Protein AF-A0ABD0RTS7-F1 (afdb_monomer)

InterPro domains:
  IPR019440 Chromatid cohesion factor MAU2 [PF10345] (5-101)
  IPR019440 Chromatid cohesion factor MAU2 [PTHR21394] (2-101)

Organism: Cirrhinus mrigala (NCBI:txid683832)

Radius of gyration: 14.3 Å; Cα contacts (8 Å, |Δi|>4): 66; chains: 1; bounding box: 28×26×37 Å

Nearest PDB structures (foldseek):
  3jaj-assembly1_6  TM=6.904E-01  e=2.088E+00  Oryctolagus cuniculus
  4p3f-assembly1_A  TM=6.797E-01  e=2.919E+00  Homo sapiens
  8gym-assembly1_4l  TM=5.606E-01  e=5.397E+00  Tetrahymena thermophila SB210
  8bqs-assembly1_AY  TM=5.663E-01  e=9.437E+00  Tetrahymena thermophila SB210

Secondary structure (DSSP, 8-state):
--TTTT-HHHHHHHHHHHHHHHHH--S-HHHHHHHHHHHHHHHHHHHHHTT-HHHHHHHHHHHHHHHHHHHHS-TTS---S-GGG----S-HHHHGGGGG-

pLDDT: mean 79.9, std 11.96, range [52.06, 92.0]

Structure (mmCIF, N/CA/C/O backbone):
data_AF-A0ABD0RTS7-F1
#
_entry.id   AF-A0ABD0RTS7-F1
#
loop_
_atom_site.group_PDB
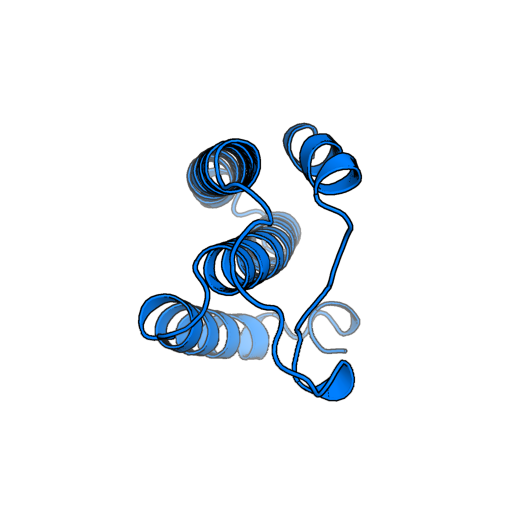_atom_site.id
_atom_site.type_symbol
_atom_site.label_atom_id
_atom_site.label_alt_id
_atom_site.label_comp_id
_atom_site.label_asym_id
_atom_site.label_entity_id
_atom_site.label_seq_id
_atom_site.pdbx_PDB_ins_code
_atom_site.Cartn_x
_atom_site.Cartn_y
_atom_site.Cartn_z
_atom_site.occupancy
_atom_site.B_iso_or_equiv
_atom_site.auth_seq_id
_atom_site.auth_comp_id
_atom_site.auth_asym_id
_atom_site.auth_atom_id
_atom_site.pdbx_PDB_model_num
ATOM 1 N N . MET A 1 1 ? -6.574 -14.152 4.258 1.00 55.25 1 MET A N 1
ATOM 2 C CA . MET A 1 1 ? -7.718 -14.765 4.968 1.00 55.25 1 MET A CA 1
ATOM 3 C C . MET A 1 1 ? -7.563 -14.617 6.498 1.00 55.25 1 MET A C 1
ATOM 5 O O . MET A 1 1 ? -7.747 -15.572 7.222 1.00 55.25 1 MET A O 1
ATOM 9 N N . LEU A 1 2 ? -7.188 -13.428 7.003 1.00 59.47 2 LEU A N 1
ATOM 10 C CA . LEU A 1 2 ? -7.060 -13.128 8.452 1.00 59.47 2 LEU A CA 1
ATOM 11 C C . LEU A 1 2 ? -7.736 -11.791 8.788 1.00 59.47 2 LEU A C 1
ATOM 13 O O . LEU A 1 2 ? -8.513 -11.705 9.732 1.00 59.47 2 LEU A O 1
ATOM 17 N N . LEU A 1 3 ? -7.540 -10.784 7.925 1.00 55.44 3 LEU A N 1
ATOM 18 C CA . LEU A 1 3 ? -8.343 -9.552 7.905 1.00 55.44 3 LEU A CA 1
ATOM 19 C C . LEU A 1 3 ? -9.840 -9.853 7.721 1.00 55.44 3 LEU A C 1
ATOM 21 O O . LEU A 1 3 ? -10.665 -9.349 8.472 1.00 55.44 3 LEU A O 1
ATOM 25 N N . MET A 1 4 ? -10.186 -10.767 6.806 1.00 58.31 4 MET A N 1
ATOM 26 C CA . MET A 1 4 ? -11.574 -11.221 6.613 1.00 58.31 4 MET A CA 1
ATOM 27 C C . MET A 1 4 ? -12.13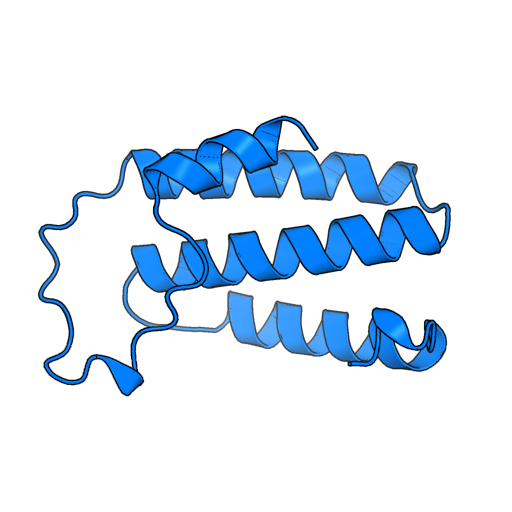8 -11.989 7.819 1.00 58.31 4 MET A C 1
ATOM 29 O O . MET A 1 4 ? -13.344 -11.972 8.033 1.00 58.31 4 MET A O 1
ATOM 33 N N . GLU A 1 5 ? -11.284 -12.630 8.624 1.00 62.84 5 GLU A N 1
ATOM 34 C CA . GLU A 1 5 ? -11.695 -13.347 9.842 1.00 62.84 5 GLU A CA 1
ATOM 35 C C . GLU A 1 5 ? -11.767 -12.430 11.077 1.00 62.84 5 GLU A C 1
ATOM 37 O O . GLU A 1 5 ? -12.071 -12.902 12.170 1.00 62.84 5 GLU A O 1
ATOM 42 N N . ARG A 1 6 ? -11.479 -11.124 10.932 1.00 59.66 6 ARG A N 1
ATOM 43 C CA . ARG A 1 6 ? -11.439 -10.131 12.024 1.00 59.66 6 ARG A CA 1
ATOM 44 C C . ARG A 1 6 ? -10.554 -10.530 13.215 1.00 59.66 6 ARG A C 1
ATOM 46 O O . ARG A 1 6 ? -10.753 -10.042 14.328 1.00 59.66 6 ARG A O 1
ATOM 53 N N . LYS A 1 7 ? -9.523 -11.355 13.001 1.00 62.69 7 LYS A N 1
ATOM 54 C CA . LYS A 1 7 ? -8.536 -11.723 14.036 1.00 62.69 7 LYS A CA 1
ATOM 55 C C . LYS A 1 7 ? -7.518 -10.602 14.261 1.00 62.69 7 LYS A C 1
ATOM 57 O O . LYS A 1 7 ? -6.317 -10.763 14.063 1.00 62.69 7 LYS A O 1
ATOM 62 N N . LEU A 1 8 ? -8.009 -9.431 14.665 1.00 62.56 8 LEU A N 1
ATOM 63 C CA . LEU A 1 8 ? -7.242 -8.183 14.742 1.00 62.56 8 LEU A CA 1
ATOM 64 C C . LEU A 1 8 ? -5.993 -8.285 15.640 1.00 62.56 8 LEU A C 1
ATOM 66 O O . LEU A 1 8 ? -5.000 -7.616 15.360 1.00 62.56 8 LEU A O 1
ATOM 70 N N . GLN A 1 9 ? -6.016 -9.141 16.670 1.00 63.25 9 GLN A N 1
ATOM 71 C CA . GLN A 1 9 ? -4.876 -9.359 17.572 1.00 63.25 9 GLN A CA 1
ATOM 72 C C . GLN A 1 9 ? -3.685 -10.059 16.902 1.00 63.25 9 GLN A C 1
ATOM 74 O O . GLN A 1 9 ? -2.544 -9.778 17.255 1.00 63.25 9 GLN A O 1
ATOM 79 N N . GLU A 1 10 ? -3.927 -10.922 15.917 1.00 71.88 10 GLU A N 1
ATOM 80 C CA . GLU A 1 10 ? -2.872 -11.620 15.167 1.00 71.88 10 GLU A CA 1
ATOM 81 C C . GLU A 1 10 ? -2.409 -10.806 13.951 1.00 71.88 10 GLU A C 1
ATOM 83 O O . GLU A 1 10 ? -1.260 -10.895 13.521 1.00 71.88 10 GLU A O 1
ATOM 88 N N . VAL A 1 11 ? -3.296 -9.961 13.418 1.00 76.19 11 VAL A N 1
ATOM 89 C CA . VAL A 1 11 ? -3.016 -9.118 12.250 1.00 76.19 11 VAL A CA 1
ATOM 90 C C . VAL A 1 11 ? -1.977 -8.043 12.567 1.00 76.19 11 VAL A C 1
ATOM 92 O O . VAL A 1 11 ? -1.117 -7.779 11.734 1.00 76.19 11 VAL A O 1
ATOM 95 N N . HIS A 1 12 ? -2.011 -7.440 13.757 1.00 78.69 12 HIS A N 1
ATOM 96 C CA . HIS A 1 12 ? -1.081 -6.366 14.112 1.00 78.69 12 HIS A CA 1
ATOM 97 C C . HIS A 1 12 ? 0.407 -6.787 14.122 1.00 78.69 12 HIS A C 1
ATOM 99 O O . HIS A 1 12 ? 1.199 -6.152 13.422 1.00 78.69 12 HIS A O 1
ATOM 105 N N . PRO A 1 13 ? 0.833 -7.846 14.847 1.00 82.94 13 PRO A N 1
ATOM 106 C CA . PRO A 1 13 ? 2.229 -8.290 14.816 1.00 82.94 13 PRO A CA 1
ATOM 107 C C . PRO A 1 13 ? 2.653 -8.779 13.426 1.00 82.94 13 PRO A C 1
ATOM 109 O O . PRO A 1 13 ? 3.789 -8.540 13.018 1.00 82.94 13 PRO A O 1
ATOM 112 N N . LEU A 1 14 ? 1.736 -9.394 12.671 1.00 84.88 14 LEU A N 1
ATOM 113 C CA . LEU A 1 14 ? 2.004 -9.822 11.301 1.00 84.88 14 LEU A CA 1
ATOM 114 C C . LEU A 1 14 ? 2.224 -8.628 10.364 1.00 84.88 14 LEU A C 1
ATOM 116 O O . LEU A 1 14 ? 3.183 -8.635 9.601 1.00 84.88 14 LEU A O 1
ATOM 120 N N . LEU A 1 15 ? 1.395 -7.581 10.445 1.00 84.75 15 LEU A N 1
ATOM 121 C CA . LEU A 1 15 ? 1.579 -6.353 9.667 1.00 84.75 15 LEU A CA 1
ATOM 122 C C . LEU A 1 15 ? 2.899 -5.664 10.015 1.00 84.75 15 LEU A C 1
ATOM 124 O O . LEU A 1 15 ? 3.593 -5.205 9.115 1.00 84.75 15 LEU A O 1
ATOM 128 N N . THR A 1 16 ? 3.283 -5.631 11.290 1.00 85.81 16 THR A N 1
ATOM 129 C CA . THR A 1 16 ? 4.580 -5.076 11.700 1.00 85.81 16 THR A CA 1
ATOM 130 C C . THR A 1 16 ? 5.742 -5.850 11.076 1.00 85.81 16 THR A C 1
ATOM 132 O O . THR A 1 16 ? 6.644 -5.242 10.501 1.00 85.81 16 THR A O 1
ATOM 135 N N . LEU A 1 17 ? 5.698 -7.186 11.119 1.00 87.94 17 LEU A N 1
ATOM 136 C CA . LEU A 1 17 ? 6.707 -8.035 10.483 1.00 87.94 17 LEU A CA 1
ATOM 137 C C . LEU A 1 17 ? 6.733 -7.842 8.958 1.00 87.94 17 LEU A C 1
ATOM 139 O O . LEU A 1 17 ? 7.797 -7.654 8.374 1.00 87.94 17 LEU A O 1
ATOM 143 N N . CYS A 1 18 ? 5.567 -7.848 8.307 1.00 87.75 18 CYS A N 1
ATOM 144 C CA . CYS A 1 18 ? 5.455 -7.613 6.870 1.00 87.75 18 CYS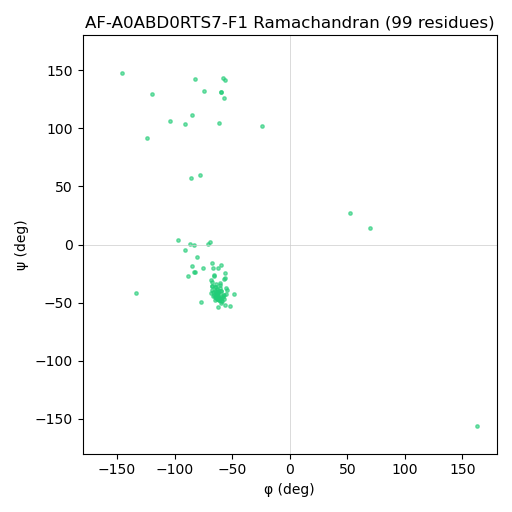 A CA 1
ATOM 145 C C . CYS A 1 18 ? 6.001 -6.237 6.476 1.00 87.75 18 CYS A C 1
ATOM 147 O O . CYS A 1 18 ? 6.697 -6.141 5.471 1.00 87.75 18 CYS A O 1
ATOM 149 N N . GLY A 1 19 ? 5.746 -5.198 7.275 1.00 87.62 19 GLY A N 1
ATOM 150 C CA . GLY A 1 19 ? 6.294 -3.862 7.055 1.00 87.62 19 GLY A CA 1
ATOM 151 C C . GLY A 1 19 ? 7.823 -3.871 7.011 1.00 87.62 19 GLY A C 1
ATOM 152 O O . GLY A 1 19 ? 8.409 -3.365 6.059 1.00 87.62 19 GLY A O 1
ATOM 153 N N . GLN A 1 20 ? 8.469 -4.544 7.968 1.00 88.62 20 GLN A N 1
ATOM 154 C CA . GLN A 1 20 ? 9.931 -4.691 7.994 1.00 88.62 20 GLN A CA 1
ATOM 155 C C . GLN A 1 20 ? 10.467 -5.454 6.775 1.00 88.62 20 GLN A C 1
ATOM 157 O O . GLN A 1 20 ? 11.480 -5.067 6.189 1.00 88.62 20 GLN A O 1
ATOM 162 N N . ILE A 1 21 ? 9.785 -6.526 6.361 1.00 88.62 21 ILE A N 1
ATOM 163 C CA . ILE A 1 21 ? 10.170 -7.308 5.177 1.00 88.62 21 ILE A CA 1
ATOM 164 C C . ILE A 1 21 ? 10.056 -6.454 3.907 1.00 88.62 21 ILE A C 1
ATOM 166 O O . ILE A 1 21 ? 10.969 -6.451 3.089 1.00 88.62 21 ILE A O 1
ATOM 170 N N . VAL A 1 22 ? 8.971 -5.691 3.751 1.00 88.12 22 VAL A N 1
ATOM 171 C CA . VAL A 1 22 ? 8.767 -4.800 2.597 1.00 88.12 22 VAL A CA 1
ATOM 172 C C . VAL A 1 22 ? 9.801 -3.667 2.568 1.00 88.12 22 VAL A C 1
ATOM 174 O O . VAL A 1 22 ? 10.316 -3.331 1.501 1.00 88.12 22 VAL A O 1
ATOM 177 N N . GLU A 1 23 ? 10.152 -3.087 3.719 1.00 87.12 23 GLU A N 1
ATOM 178 C CA . GLU A 1 23 ? 11.181 -2.042 3.803 1.00 87.12 23 GLU A CA 1
ATOM 179 C C . GLU A 1 23 ? 12.568 -2.560 3.405 1.00 87.12 23 GLU A C 1
ATOM 181 O O . GLU A 1 23 ? 13.280 -1.912 2.626 1.00 87.12 23 GLU A O 1
ATOM 186 N N . THR A 1 24 ? 12.927 -3.744 3.904 1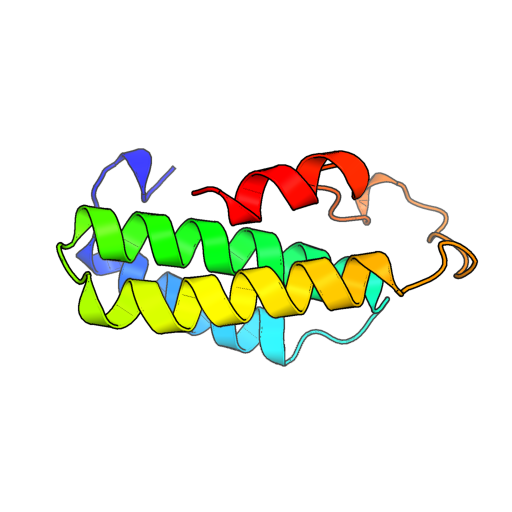.00 87.62 24 THR A N 1
ATOM 187 C CA . THR A 1 24 ? 14.223 -4.391 3.656 1.00 87.62 24 THR A CA 1
ATOM 188 C C . THR A 1 24 ? 14.308 -5.103 2.313 1.00 87.62 24 THR A C 1
ATOM 190 O O . THR A 1 24 ? 15.411 -5.459 1.898 1.00 87.62 24 THR A O 1
ATOM 193 N N . TRP A 1 25 ? 13.189 -5.270 1.602 1.00 86.38 25 TRP A N 1
ATOM 194 C CA . TRP A 1 25 ? 13.178 -5.887 0.283 1.00 86.38 25 TRP A CA 1
ATOM 195 C C . TRP A 1 25 ? 14.054 -5.096 -0.697 1.00 86.38 25 TRP A C 1
ATOM 197 O O . TRP A 1 25 ? 13.965 -3.863 -0.814 1.00 86.38 25 TRP A O 1
ATOM 207 N N . GLN A 1 26 ? 14.914 -5.835 -1.391 1.00 78.69 26 GLN A N 1
ATOM 208 C CA . GLN A 1 26 ? 15.826 -5.339 -2.411 1.00 78.69 26 GLN A CA 1
ATOM 209 C C . GLN A 1 26 ? 15.487 -6.032 -3.727 1.00 78.69 26 GLN A C 1
ATOM 211 O O . GLN A 1 26 ? 15.368 -7.254 -3.776 1.00 78.69 26 GLN A O 1
ATOM 216 N N . GLY A 1 27 ? 15.326 -5.249 -4.786 1.00 81.88 27 GLY A N 1
ATOM 217 C CA . GLY A 1 27 ? 14.949 -5.736 -6.105 1.00 81.88 27 GLY A CA 1
ATOM 218 C C . GLY A 1 27 ? 14.447 -4.589 -6.971 1.00 81.88 27 GLY A C 1
ATOM 219 O O . GLY A 1 27 ? 14.781 -3.430 -6.716 1.00 81.88 27 GLY A O 1
ATOM 220 N N . ASN A 1 28 ? 13.633 -4.911 -7.975 1.00 83.50 28 ASN A N 1
ATOM 221 C CA . ASN A 1 28 ? 13.077 -3.931 -8.902 1.00 83.50 28 ASN A CA 1
ATOM 222 C C . ASN A 1 28 ? 12.284 -2.818 -8.159 1.00 83.50 28 ASN A C 1
ATOM 224 O O . ASN A 1 28 ? 11.355 -3.124 -7.403 1.00 83.50 28 ASN A O 1
ATOM 228 N N . PRO A 1 29 ? 12.594 -1.529 -8.382 1.00 84.06 29 PRO A N 1
ATOM 229 C CA . PRO A 1 29 ? 11.919 -0.400 -7.737 1.00 84.06 29 PRO A CA 1
ATOM 230 C C . PRO A 1 29 ? 10.391 -0.389 -7.897 1.00 84.06 29 PRO A C 1
ATOM 232 O O . PRO A 1 29 ? 9.678 -0.092 -6.938 1.00 84.06 29 PRO A O 1
ATOM 235 N N . ILE A 1 30 ? 9.868 -0.760 -9.069 1.00 83.81 30 ILE A N 1
ATOM 236 C CA . ILE A 1 30 ? 8.423 -0.830 -9.338 1.00 83.81 30 ILE A CA 1
ATOM 237 C C . ILE A 1 30 ? 7.781 -1.929 -8.488 1.00 83.81 30 ILE A C 1
ATOM 239 O O . ILE A 1 30 ? 6.729 -1.712 -7.882 1.00 83.81 30 ILE A O 1
ATOM 243 N N . GLN A 1 31 ? 8.418 -3.098 -8.392 1.00 82.88 31 GLN A N 1
ATOM 244 C CA . GLN A 1 31 ? 7.936 -4.187 -7.537 1.00 82.88 31 GLN A CA 1
ATOM 245 C C . GLN A 1 31 ? 7.958 -3.792 -6.057 1.00 82.88 31 GLN A C 1
ATOM 247 O O . GLN A 1 31 ? 6.982 -4.046 -5.348 1.00 82.88 31 GLN A O 1
ATOM 252 N N . LYS A 1 32 ? 9.024 -3.119 -5.595 1.00 87.50 32 LYS A N 1
ATOM 253 C CA . LYS A 1 32 ? 9.119 -2.621 -4.214 1.00 87.50 32 LYS A CA 1
ATOM 254 C C . LYS A 1 32 ? 7.948 -1.714 -3.877 1.00 87.50 32 LYS A C 1
ATOM 256 O O . LYS A 1 32 ? 7.262 -1.914 -2.878 1.00 87.50 32 LYS A O 1
ATOM 261 N N . GLU A 1 33 ? 7.708 -0.720 -4.719 1.00 88.31 33 GLU A N 1
ATOM 262 C CA . GLU A 1 33 ? 6.623 0.227 -4.503 1.00 88.31 33 GLU A CA 1
ATOM 263 C C . GLU A 1 33 ? 5.249 -0.448 -4.648 1.00 88.31 33 GLU A C 1
ATOM 265 O O . GLU A 1 33 ? 4.335 -0.125 -3.897 1.00 88.31 33 GLU A O 1
ATOM 270 N N . SER A 1 34 ? 5.105 -1.465 -5.505 1.00 87.44 34 SER A N 1
ATOM 271 C CA . SER A 1 34 ? 3.854 -2.226 -5.648 1.00 87.44 34 SER A CA 1
ATOM 272 C C . SER A 1 34 ? 3.539 -3.019 -4.378 1.00 87.44 34 SER A C 1
ATOM 274 O O . SER A 1 34 ? 2.396 -3.038 -3.915 1.00 87.44 34 SER A O 1
ATOM 276 N N . LEU A 1 35 ? 4.564 -3.628 -3.771 1.00 88.81 35 LEU A N 1
ATOM 277 C CA . LEU A 1 35 ? 4.466 -4.290 -2.470 1.00 88.81 35 LEU A CA 1
ATOM 278 C C . LEU A 1 35 ? 4.099 -3.294 -1.363 1.00 88.81 35 LEU A C 1
ATOM 280 O O . LEU A 1 35 ? 3.243 -3.596 -0.532 1.00 88.81 35 LEU A O 1
ATOM 284 N N . ARG A 1 36 ? 4.692 -2.091 -1.370 1.00 91.00 36 ARG A N 1
ATOM 285 C CA . ARG A 1 36 ? 4.353 -1.020 -0.418 1.00 91.00 36 ARG A CA 1
ATOM 286 C C . ARG A 1 36 ? 2.908 -0.561 -0.569 1.00 91.00 36 ARG A C 1
ATOM 288 O O . ARG A 1 36 ? 2.216 -0.455 0.438 1.00 91.00 36 ARG A O 1
ATOM 295 N N . VAL A 1 37 ? 2.436 -0.336 -1.795 1.00 91.19 37 VAL A N 1
ATOM 296 C CA . VAL A 1 37 ? 1.043 0.047 -2.076 1.00 91.19 37 VAL A CA 1
ATOM 297 C C . VAL A 1 37 ? 0.082 -1.018 -1.548 1.00 91.19 37 VAL A C 1
ATOM 299 O O . VAL A 1 37 ? -0.839 -0.690 -0.801 1.00 91.19 37 VAL A O 1
ATOM 302 N N . PHE A 1 38 ? 0.336 -2.294 -1.845 1.00 90.38 38 PHE A N 1
ATOM 303 C CA . PHE A 1 38 ? -0.473 -3.395 -1.324 1.00 90.38 38 PHE A CA 1
ATOM 304 C C . PHE A 1 38 ? -0.478 -3.441 0.211 1.00 90.38 38 PHE A C 1
ATOM 306 O O . PHE A 1 38 ? -1.540 -3.503 0.831 1.00 90.38 38 PHE A O 1
ATOM 313 N N . PHE A 1 39 ? 0.699 -3.354 0.837 1.00 91.38 39 PHE A N 1
ATOM 314 C CA . PHE A 1 39 ? 0.838 -3.348 2.292 1.00 91.38 39 PHE A CA 1
ATOM 315 C C . PHE A 1 39 ? 0.085 -2.183 2.949 1.00 91.38 39 PHE A C 1
ATOM 317 O O . PHE A 1 39 ? -0.645 -2.388 3.918 1.00 91.38 39 PHE A O 1
ATOM 324 N N . LEU A 1 40 ? 0.219 -0.973 2.406 1.00 91.44 40 LEU A N 1
ATOM 325 C CA . LEU A 1 40 ? -0.436 0.225 2.926 1.00 91.44 40 LEU A CA 1
ATOM 326 C C . LEU A 1 40 ? -1.957 0.126 2.832 1.00 91.44 40 LEU A C 1
ATOM 328 O O . LEU A 1 40 ? -2.641 0.555 3.756 1.00 91.44 40 LEU A O 1
ATOM 332 N N . VAL A 1 41 ? -2.496 -0.490 1.777 1.00 90.50 41 VAL A N 1
ATOM 333 C CA . VAL A 1 41 ? -3.938 -0.757 1.674 1.00 90.50 41 VAL A CA 1
ATOM 334 C C . VAL A 1 41 ? -4.392 -1.704 2.785 1.00 90.50 41 VAL A C 1
ATOM 336 O O . VAL A 1 41 ? -5.351 -1.387 3.485 1.00 90.50 41 VAL A O 1
ATOM 339 N N . LEU A 1 42 ? -3.669 -2.804 3.032 1.00 89.50 42 LEU A N 1
ATOM 340 C CA . LEU A 1 42 ? -3.980 -3.709 4.149 1.00 89.50 42 LEU A CA 1
ATOM 341 C C . LEU A 1 42 ? -3.904 -2.995 5.507 1.00 89.50 42 LEU A C 1
ATOM 343 O O . LEU A 1 42 ? -4.746 -3.222 6.378 1.00 89.50 42 LEU A O 1
ATOM 347 N N . GLN A 1 43 ? -2.914 -2.121 5.684 1.00 88.06 43 GLN A N 1
ATOM 348 C CA . GLN A 1 43 ? -2.712 -1.357 6.909 1.00 88.06 43 GLN A CA 1
ATOM 349 C C . GLN A 1 43 ? -3.823 -0.316 7.127 1.00 88.06 43 GLN A C 1
ATOM 351 O O . GLN A 1 43 ? -4.336 -0.191 8.239 1.00 88.06 43 GLN A O 1
ATOM 356 N N . VAL A 1 44 ? -4.249 0.385 6.071 1.00 89.50 44 VAL A N 1
ATOM 357 C CA . VAL A 1 44 ? -5.395 1.305 6.100 1.00 89.50 44 VAL A CA 1
ATOM 358 C C . VAL A 1 44 ? -6.675 0.547 6.445 1.00 89.50 44 VAL A C 1
ATOM 360 O O . VAL A 1 44 ? -7.380 0.968 7.360 1.00 89.50 44 VAL A O 1
ATOM 363 N N . THR A 1 45 ? -6.950 -0.592 5.796 1.00 87.81 45 THR A N 1
ATOM 364 C CA . THR A 1 45 ? -8.116 -1.431 6.119 1.00 87.81 45 THR A CA 1
ATOM 365 C C . THR A 1 45 ? -8.092 -1.876 7.582 1.00 87.81 45 THR A C 1
ATOM 367 O O . THR A 1 45 ? -9.094 -1.734 8.275 1.00 87.81 45 THR A O 1
ATOM 370 N N . HIS A 1 46 ? -6.941 -2.325 8.091 1.00 86.69 46 HIS A N 1
ATOM 371 C CA . HIS A 1 46 ? -6.793 -2.716 9.494 1.00 86.69 46 HIS A CA 1
ATOM 372 C C . HIS A 1 46 ? -7.066 -1.558 10.464 1.00 86.69 46 HIS A C 1
ATOM 374 O O . HIS A 1 46 ? -7.785 -1.733 11.447 1.00 86.69 46 HIS A O 1
ATOM 380 N N . TYR A 1 47 ? -6.507 -0.372 10.206 1.00 87.75 47 TYR A N 1
ATOM 381 C CA . TYR A 1 47 ? -6.736 0.788 11.065 1.00 87.75 47 TYR A CA 1
ATOM 382 C C . TYR A 1 47 ? -8.181 1.282 11.010 1.00 87.75 47 TYR A C 1
ATOM 384 O O . TYR A 1 47 ? -8.696 1.709 12.042 1.00 87.75 47 TYR A O 1
ATOM 392 N N . LEU A 1 48 ? -8.841 1.210 9.852 1.00 87.44 48 LEU A N 1
ATOM 393 C CA . LEU A 1 48 ? -10.264 1.526 9.725 1.00 87.44 48 LEU A CA 1
ATOM 394 C C . LEU A 1 48 ? -11.122 0.535 10.523 1.00 87.44 48 LEU A C 1
ATOM 396 O O . LEU A 1 48 ? -11.938 0.974 11.332 1.00 87.44 48 LEU A O 1
ATOM 400 N N . ASP A 1 49 ? -10.870 -0.770 10.387 1.00 85.81 49 ASP A N 1
ATOM 401 C CA . ASP A 1 49 ? -11.563 -1.815 11.154 1.00 85.81 49 ASP A CA 1
ATOM 402 C C . ASP A 1 49 ? -11.348 -1.666 12.670 1.00 85.81 49 ASP A C 1
ATOM 404 O O . ASP A 1 49 ? -12.256 -1.918 13.462 1.00 85.81 49 ASP A O 1
ATOM 408 N N . ALA A 1 50 ? -10.161 -1.219 13.091 1.00 85.12 50 ALA A N 1
ATOM 409 C CA . ALA A 1 50 ? -9.827 -0.956 14.491 1.00 85.12 50 ALA A CA 1
ATOM 410 C C . ALA A 1 50 ? -10.280 0.433 14.998 1.00 85.12 50 ALA A C 1
ATOM 412 O O . ALA A 1 50 ? -10.017 0.776 16.153 1.00 85.12 50 ALA A O 1
ATOM 413 N N . GLY A 1 51 ? -10.908 1.268 14.158 1.00 85.94 51 GLY A N 1
ATOM 414 C CA . GLY A 1 51 ? -11.334 2.630 14.509 1.00 85.94 51 GLY A CA 1
ATOM 415 C C . GLY A 1 51 ? -10.191 3.643 14.708 1.00 85.94 51 GLY A C 1
ATOM 416 O O . GLY A 1 51 ? -10.404 4.737 15.234 1.00 85.94 51 GLY A O 1
ATOM 417 N N . GLN A 1 52 ? -8.966 3.322 14.286 1.00 86.25 52 GLN A N 1
ATOM 418 C CA . GLN A 1 52 ? -7.764 4.146 14.452 1.00 86.25 52 GLN A CA 1
ATOM 419 C C . GLN A 1 52 ? -7.588 5.190 13.337 1.00 86.25 52 GLN A C 1
ATOM 421 O O . GLN A 1 52 ? -6.544 5.282 12.690 1.00 86.25 52 GLN A O 1
ATOM 426 N N . VAL A 1 53 ? -8.579 6.062 13.150 1.00 85.50 53 VAL A N 1
ATOM 427 C CA . VAL A 1 53 ? -8.573 7.109 12.104 1.00 85.50 53 VAL A CA 1
ATOM 428 C C . VAL A 1 53 ? -7.360 8.055 12.145 1.00 85.50 53 VAL A C 1
ATOM 430 O O . VAL A 1 53 ? -6.972 8.617 11.121 1.00 85.50 53 VAL A O 1
ATOM 433 N N . LYS A 1 54 ? -6.714 8.217 13.309 1.00 86.25 54 LYS A N 1
ATOM 434 C CA . LYS A 1 54 ? -5.479 9.013 13.447 1.00 86.25 54 LYS A CA 1
ATOM 435 C C . LYS A 1 54 ? -4.287 8.377 12.721 1.00 86.25 54 LYS A C 1
ATOM 437 O O . LYS A 1 54 ? -3.481 9.110 12.156 1.00 86.25 54 LYS A O 1
ATOM 442 N N . SER A 1 55 ? -4.210 7.047 12.714 1.00 87.38 55 SER A N 1
ATOM 443 C CA . SER A 1 55 ? -3.153 6.264 12.061 1.00 87.38 55 SER A CA 1
ATOM 444 C C . SER A 1 55 ? -3.414 6.082 10.562 1.00 87.38 55 SER A C 1
ATOM 446 O O . SER A 1 55 ? -2.476 5.932 9.789 1.00 87.38 55 SER A O 1
ATOM 448 N N . VAL A 1 56 ? -4.674 6.186 10.124 1.00 89.31 56 VAL A N 1
ATOM 449 C CA . VAL A 1 56 ? -5.047 6.103 8.701 1.00 89.31 56 VAL A CA 1
ATOM 450 C C . VAL A 1 56 ? -4.461 7.263 7.889 1.00 89.31 56 VAL A C 1
ATOM 452 O O . VAL A 1 56 ? -3.892 7.043 6.823 1.00 89.31 56 VAL A O 1
ATOM 455 N N . LYS A 1 57 ? -4.544 8.503 8.395 1.00 87.94 57 LYS A N 1
ATOM 456 C CA . LYS A 1 57 ? -4.042 9.703 7.693 1.00 87.94 57 LYS A CA 1
ATOM 457 C C . LYS A 1 57 ? -2.585 9.595 7.206 1.00 87.94 57 LYS A C 1
ATOM 459 O O . LYS A 1 57 ? -2.351 9.883 6.031 1.00 87.94 57 LYS A O 1
ATOM 464 N N . PRO A 1 58 ? -1.593 9.250 8.050 1.00 90.56 58 PRO A N 1
ATOM 465 C CA . PRO A 1 58 ? -0.213 9.105 7.589 1.00 90.56 58 PRO A CA 1
ATOM 466 C C . PRO A 1 58 ? -0.044 7.943 6.600 1.00 90.56 58 PRO A C 1
ATOM 468 O O . PRO A 1 58 ? 0.688 8.112 5.627 1.00 90.56 58 PRO A O 1
ATOM 471 N N . CYS A 1 59 ? -0.760 6.826 6.772 1.00 90.62 59 CYS A N 1
ATOM 472 C CA . CYS A 1 59 ? -0.727 5.717 5.813 1.00 90.62 59 CYS A CA 1
ATOM 473 C C . CYS A 1 59 ? -1.259 6.126 4.434 1.00 90.62 59 CYS A C 1
ATOM 475 O O . CYS A 1 59 ? -0.628 5.813 3.430 1.00 90.62 59 CYS A O 1
ATOM 477 N N . LEU A 1 60 ? -2.357 6.888 4.364 1.00 90.62 60 LEU A N 1
ATOM 478 C CA . LEU A 1 60 ? -2.886 7.399 3.092 1.00 90.62 60 LEU A CA 1
ATOM 479 C C . LEU A 1 60 ? -1.904 8.349 2.395 1.00 90.62 60 LEU A C 1
ATOM 481 O O . LEU A 1 60 ? -1.745 8.287 1.180 1.00 90.62 60 LEU A O 1
ATOM 485 N N . LYS A 1 61 ? -1.191 9.194 3.152 1.00 92.00 61 LYS A N 1
ATOM 486 C CA . LYS A 1 61 ? -0.128 10.036 2.578 1.00 92.00 61 LYS A CA 1
ATOM 487 C C . LYS A 1 61 ? 1.014 9.203 1.999 1.00 92.00 61 LYS A C 1
ATOM 489 O O . LYS A 1 61 ? 1.484 9.504 0.907 1.00 92.00 61 LYS A O 1
ATOM 494 N N . GLN A 1 62 ? 1.452 8.168 2.715 1.00 91.12 62 GLN A N 1
ATOM 495 C CA . GLN A 1 62 ? 2.475 7.251 2.208 1.00 91.12 62 GLN A CA 1
ATOM 496 C C . GLN A 1 62 ? 1.986 6.509 0.962 1.00 91.12 62 GLN A C 1
ATOM 498 O O . GLN A 1 62 ? 2.739 6.388 0.003 1.00 91.12 62 GLN A O 1
ATOM 503 N N . LEU A 1 63 ? 0.717 6.091 0.934 1.00 91.69 63 LEU A N 1
ATOM 504 C CA . LEU A 1 63 ? 0.110 5.417 -0.214 1.00 91.69 63 LEU A CA 1
ATOM 505 C C . LEU A 1 63 ? 0.126 6.324 -1.448 1.00 91.69 63 LEU A C 1
ATOM 507 O O . LEU A 1 63 ? 0.585 5.914 -2.512 1.00 91.69 63 LEU A O 1
ATOM 511 N N . GLN A 1 64 ? -0.300 7.579 -1.285 1.00 90.19 64 GLN A N 1
ATOM 512 C CA . GLN A 1 64 ? -0.245 8.593 -2.338 1.00 90.19 64 GLN A CA 1
ATOM 513 C C . GLN A 1 64 ? 1.180 8.811 -2.852 1.00 90.19 64 GLN A C 1
ATOM 515 O O . GLN A 1 64 ? 1.391 8.878 -4.062 1.00 90.19 64 GLN A O 1
ATOM 520 N N . GLN A 1 65 ? 2.158 8.884 -1.947 1.00 91.56 65 GLN A N 1
ATOM 521 C CA . GLN A 1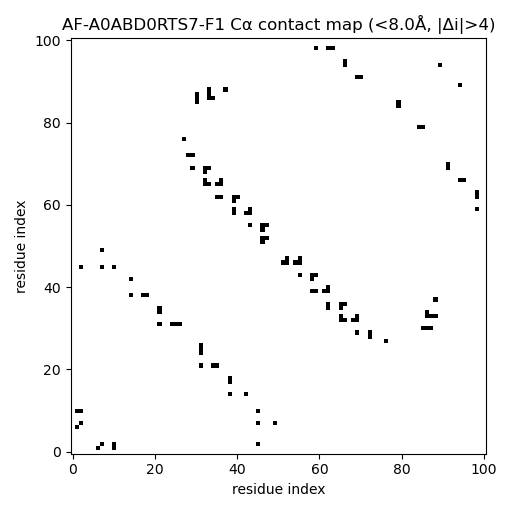 65 ? 3.561 9.051 -2.311 1.00 91.56 65 GLN A CA 1
ATOM 522 C C . GLN A 1 65 ? 4.090 7.846 -3.103 1.00 91.56 65 GLN A C 1
ATOM 524 O O . GLN A 1 65 ? 4.697 8.042 -4.150 1.00 91.56 65 GLN A O 1
ATOM 529 N N . CYS A 1 66 ? 3.807 6.616 -2.662 1.00 90.00 66 CYS A N 1
ATOM 530 C CA . CYS A 1 66 ? 4.202 5.393 -3.368 1.00 90.00 66 CYS A CA 1
ATOM 531 C C . CYS A 1 66 ? 3.605 5.325 -4.783 1.00 90.00 66 CYS A C 1
ATOM 533 O O . CYS A 1 66 ? 4.314 5.030 -5.744 1.00 90.00 66 CYS A O 1
ATOM 535 N N . ILE A 1 67 ? 2.318 5.659 -4.937 1.00 89.06 67 ILE A N 1
ATOM 536 C CA . ILE A 1 67 ? 1.636 5.678 -6.243 1.00 89.06 67 ILE A CA 1
ATOM 537 C C . ILE A 1 67 ? 2.251 6.737 -7.166 1.00 89.06 67 ILE A C 1
ATOM 539 O O . ILE A 1 67 ? 2.463 6.470 -8.351 1.00 89.06 67 ILE A O 1
ATOM 543 N N . GLN A 1 68 ? 2.588 7.919 -6.642 1.00 89.25 68 GLN A N 1
ATOM 544 C CA . GLN A 1 68 ? 3.308 8.942 -7.406 1.00 89.25 68 GLN A CA 1
ATOM 545 C C . GLN A 1 68 ? 4.697 8.455 -7.833 1.00 89.25 68 GLN A C 1
ATOM 547 O O . GLN A 1 68 ? 5.054 8.606 -8.999 1.00 89.25 68 GLN A O 1
ATOM 552 N N . THR A 1 69 ? 5.457 7.818 -6.938 1.00 89.44 69 THR A N 1
ATOM 553 C CA . THR A 1 69 ? 6.774 7.257 -7.269 1.00 89.44 69 THR A CA 1
ATOM 554 C C . THR A 1 69 ? 6.665 6.213 -8.378 1.00 89.44 69 THR A C 1
ATOM 556 O O . THR A 1 69 ? 7.334 6.354 -9.401 1.00 89.44 69 THR A O 1
ATOM 559 N N . ILE A 1 70 ? 5.759 5.238 -8.257 1.00 86.69 70 ILE A N 1
ATOM 560 C CA . ILE A 1 70 ? 5.479 4.268 -9.328 1.00 86.69 70 ILE A CA 1
ATOM 561 C C . ILE A 1 70 ? 5.105 4.959 -10.634 1.00 86.69 70 ILE A C 1
ATOM 563 O O . ILE A 1 70 ? 5.595 4.564 -11.689 1.00 86.69 70 ILE A O 1
ATOM 567 N N . SER A 1 71 ? 4.276 6.007 -10.571 1.00 84.75 71 SER A N 1
ATOM 568 C CA . SER A 1 71 ? 3.847 6.800 -11.731 1.00 84.75 71 SER A CA 1
ATOM 569 C C . SER A 1 71 ? 5.030 7.359 -12.519 1.00 84.75 71 SER A C 1
ATOM 571 O O . SER A 1 71 ? 5.004 7.329 -13.748 1.00 84.75 71 SER A O 1
ATOM 573 N N . THR A 1 72 ? 6.089 7.769 -11.819 1.00 85.94 72 THR A N 1
ATOM 574 C CA . THR A 1 72 ? 7.314 8.329 -12.410 1.00 85.94 72 THR A CA 1
ATOM 575 C C . THR A 1 72 ? 8.347 7.300 -12.871 1.00 85.94 72 THR A C 1
ATOM 577 O O . THR A 1 72 ? 9.219 7.645 -13.662 1.00 85.94 72 THR A O 1
ATOM 580 N N . LEU A 1 73 ? 8.269 6.051 -12.401 1.00 82.94 73 LEU A N 1
ATOM 581 C CA . LEU A 1 73 ? 9.176 4.991 -12.844 1.00 82.94 73 LEU A CA 1
ATOM 582 C C . LEU A 1 73 ? 8.791 4.529 -14.257 1.00 82.94 73 LEU A C 1
ATOM 584 O O . LEU A 1 73 ? 7.612 4.282 -14.538 1.00 82.94 73 LEU A O 1
ATOM 588 N N . HIS A 1 74 ? 9.787 4.435 -15.137 1.00 73.50 74 HIS A N 1
ATOM 589 C CA . HIS A 1 74 ? 9.640 3.911 -16.493 1.00 73.50 74 HIS A CA 1
ATOM 590 C C . HIS A 1 74 ? 9.688 2.377 -16.476 1.00 73.50 74 HIS A C 1
ATOM 592 O O . HIS A 1 74 ? 10.471 1.798 -15.728 1.00 73.50 74 HIS A O 1
ATOM 598 N N . ASP A 1 75 ? 8.880 1.728 -17.318 1.00 66.62 75 ASP A N 1
ATOM 599 C CA . ASP A 1 75 ? 8.808 0.260 -17.465 1.00 66.62 75 ASP A CA 1
ATOM 600 C C . ASP A 1 75 ? 10.071 -0.360 -18.109 1.00 66.62 75 ASP A C 1
ATOM 602 O O . ASP A 1 75 ? 10.134 -1.563 -18.334 1.00 66.62 75 ASP A O 1
ATOM 606 N N . ASP A 1 76 ? 11.094 0.447 -18.412 1.00 55.91 76 ASP A N 1
ATOM 607 C CA . ASP A 1 76 ? 12.290 0.047 -19.168 1.00 55.91 76 ASP A CA 1
ATOM 608 C C . ASP A 1 76 ? 13.250 -0.899 -18.409 1.00 55.91 76 ASP A C 1
ATOM 610 O O . ASP A 1 76 ? 14.276 -1.316 -18.954 1.00 55.91 76 ASP A O 1
ATOM 614 N N . GLU A 1 77 ? 12.945 -1.287 -17.168 1.00 53.47 77 GLU A N 1
ATOM 615 C CA . GLU A 1 77 ? 13.722 -2.301 -16.453 1.00 53.47 77 GLU A CA 1
ATOM 616 C C . GLU A 1 77 ? 13.248 -3.715 -16.802 1.00 53.47 77 GLU A C 1
ATOM 618 O O . GLU A 1 77 ? 12.167 -4.150 -16.412 1.00 53.47 77 GLU A O 1
ATOM 623 N N . ILE A 1 78 ? 14.126 -4.426 -17.515 1.00 52.06 78 ILE A N 1
ATOM 624 C CA . ILE A 1 78 ? 14.112 -5.857 -17.843 1.00 52.06 78 ILE A CA 1
ATOM 625 C C . ILE A 1 78 ? 13.292 -6.659 -16.821 1.00 52.06 78 ILE A C 1
ATOM 62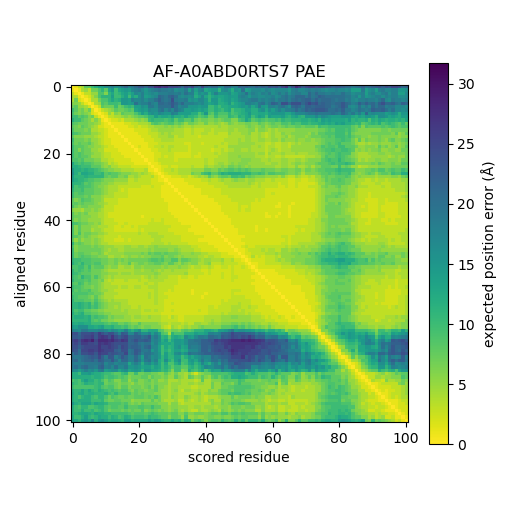7 O O . ILE A 1 78 ? 13.755 -6.968 -15.719 1.00 52.06 78 ILE A O 1
ATOM 631 N N . LEU A 1 79 ? 12.068 -7.013 -17.211 1.00 56.22 79 LEU A N 1
ATOM 632 C CA . LEU A 1 79 ? 11.222 -7.920 -16.450 1.00 56.22 79 LEU A CA 1
ATOM 633 C C . LEU A 1 79 ? 11.948 -9.269 -16.319 1.00 56.22 79 LEU A C 1
ATOM 635 O O . LEU A 1 79 ? 12.440 -9.796 -17.325 1.00 56.22 79 LEU A O 1
ATOM 639 N N . PRO A 1 80 ? 12.042 -9.850 -15.111 1.00 54.53 80 PRO A N 1
ATOM 640 C CA . PRO A 1 80 ? 12.588 -11.188 -14.957 1.00 54.53 80 PRO A CA 1
ATOM 641 C C . PRO A 1 80 ? 11.799 -12.169 -15.832 1.00 54.53 80 PRO A C 1
ATOM 643 O O . PRO A 1 80 ? 10.581 -12.077 -15.968 1.00 54.53 80 PRO A O 1
ATOM 646 N N . SER A 1 81 ? 12.512 -13.124 -16.430 1.00 52.53 81 SER A N 1
ATOM 647 C CA . SER A 1 81 ? 11.991 -14.066 -17.433 1.00 52.53 81 SER A CA 1
ATOM 648 C C . SER A 1 81 ? 10.831 -14.930 -16.926 1.00 52.53 81 SER A C 1
ATOM 650 O O . SER A 1 81 ? 10.122 -15.542 -17.722 1.00 52.53 81 SER A O 1
ATOM 652 N N . ASN A 1 82 ? 10.663 -15.008 -15.605 1.00 58.50 82 ASN A N 1
ATOM 653 C CA . ASN A 1 82 ? 9.632 -15.785 -14.947 1.00 58.50 82 ASN A CA 1
ATOM 654 C C . ASN A 1 82 ? 8.508 -14.875 -14.436 1.00 58.50 82 ASN A C 1
ATOM 656 O O . ASN A 1 82 ? 8.642 -14.199 -13.416 1.00 58.50 82 ASN A O 1
ATOM 660 N N . SER A 1 83 ? 7.364 -14.905 -15.117 1.00 57.12 83 SER A N 1
ATOM 661 C CA . SER A 1 83 ? 6.160 -14.160 -14.734 1.00 57.12 83 SER A CA 1
ATOM 662 C C . SER A 1 83 ? 5.587 -14.578 -13.374 1.00 57.12 83 SER A C 1
ATOM 664 O O . SER A 1 83 ? 4.846 -13.807 -12.774 1.00 57.12 83 SER A O 1
ATOM 666 N N . ALA A 1 84 ? 5.918 -15.776 -12.875 1.00 57.53 84 ALA A N 1
ATOM 667 C CA . ALA A 1 84 ? 5.458 -16.258 -11.571 1.00 57.53 84 ALA A CA 1
ATOM 668 C C . ALA A 1 84 ? 6.182 -15.599 -10.379 1.00 57.53 84 ALA A C 1
ATOM 670 O O . ALA A 1 84 ? 5.638 -15.593 -9.277 1.00 57.53 84 ALA A O 1
ATOM 671 N N . ASP A 1 85 ? 7.366 -15.017 -10.600 1.00 58.19 85 ASP A N 1
ATOM 672 C CA . ASP A 1 85 ? 8.154 -14.337 -9.558 1.00 58.19 85 ASP A CA 1
ATOM 673 C C . ASP A 1 85 ? 7.839 -12.833 -9.461 1.00 58.19 85 ASP A C 1
ATOM 675 O O . ASP A 1 85 ? 8.332 -12.127 -8.578 1.00 58.19 85 ASP A O 1
ATOM 679 N N . LEU A 1 86 ? 7.000 -12.317 -10.362 1.00 69.19 86 LEU A N 1
ATOM 680 C CA . LEU A 1 86 ? 6.577 -10.924 -10.375 1.00 69.19 86 LEU A CA 1
ATOM 681 C C . LEU A 1 86 ? 5.307 -10.756 -9.546 1.00 69.19 86 LEU A C 1
ATOM 683 O O . LEU A 1 86 ? 4.204 -11.061 -9.996 1.00 69.19 86 LEU A O 1
ATOM 687 N N . PHE A 1 87 ? 5.446 -10.206 -8.338 1.00 72.88 87 PHE A N 1
ATOM 688 C CA . PHE A 1 87 ? 4.287 -9.704 -7.606 1.00 72.88 87 PHE A CA 1
ATOM 689 C C . PHE A 1 87 ? 3.629 -8.575 -8.413 1.00 72.88 87 PHE A C 1
ATOM 691 O O . PHE A 1 87 ? 4.140 -7.456 -8.467 1.00 72.88 87 PHE A O 1
ATOM 698 N N . HIS A 1 88 ? 2.493 -8.879 -9.038 1.00 75.31 88 HIS A N 1
ATOM 699 C CA . HIS A 1 88 ? 1.689 -7.924 -9.791 1.00 75.31 88 HIS A CA 1
ATOM 700 C C . HIS A 1 88 ? 0.266 -7.907 -9.235 1.00 75.31 88 HIS A C 1
ATOM 702 O O . HIS A 1 88 ? -0.584 -8.707 -9.621 1.00 75.31 88 HIS A O 1
ATOM 708 N N . TRP A 1 89 ? 0.019 -7.015 -8.274 1.00 82.19 89 TRP A N 1
ATOM 709 C CA . TRP A 1 89 ? -1.288 -6.913 -7.625 1.00 82.19 89 TRP A CA 1
ATOM 710 C C . TRP A 1 89 ? -2.328 -6.190 -8.489 1.00 82.19 89 TRP A C 1
ATOM 712 O O . TRP A 1 89 ? -3.437 -6.688 -8.666 1.00 82.19 89 TRP A O 1
ATOM 722 N N . LEU A 1 90 ? -1.970 -5.019 -9.018 1.00 82.25 90 LEU A N 1
ATOM 723 C CA . LEU A 1 90 ? -2.830 -4.182 -9.852 1.00 82.25 90 LEU A CA 1
ATOM 724 C C . LEU A 1 90 ? -1.990 -3.4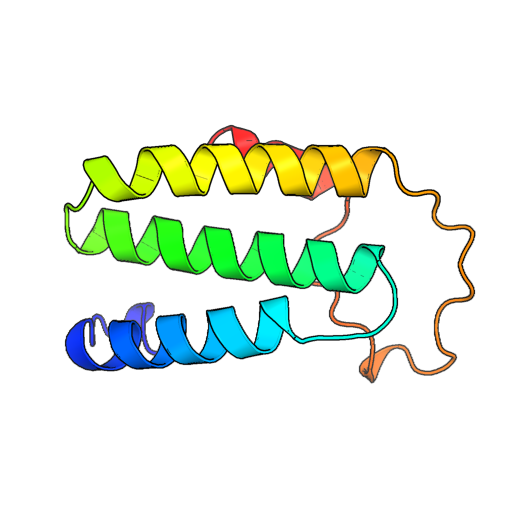75 -10.922 1.00 82.25 90 LEU A C 1
ATOM 726 O O . LEU A 1 90 ? -0.857 -3.089 -10.632 1.00 82.25 90 LEU A O 1
ATOM 730 N N . PRO A 1 91 ? -2.546 -3.228 -12.120 1.00 81.75 91 PR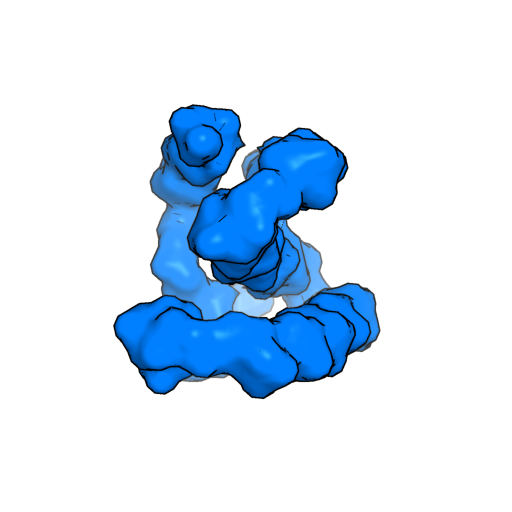O A N 1
ATOM 731 C CA . PRO A 1 91 ? -1.910 -2.366 -13.104 1.00 81.75 91 PRO A CA 1
ATOM 732 C C . PRO A 1 91 ? -1.674 -0.962 -12.542 1.00 81.75 91 PRO A C 1
ATOM 734 O O . PRO A 1 91 ? -2.521 -0.419 -11.828 1.00 81.75 91 PRO A O 1
ATOM 737 N N . LYS A 1 92 ? -0.550 -0.349 -12.923 1.00 78.56 92 LYS A N 1
ATOM 738 C CA . LYS A 1 92 ? -0.149 1.014 -12.537 1.00 78.56 92 LYS A CA 1
ATOM 739 C C . LYS A 1 92 ? -1.270 2.042 -12.736 1.00 78.56 92 LYS A C 1
ATOM 741 O O . LYS A 1 92 ? -1.537 2.851 -11.854 1.00 78.56 92 LYS A O 1
ATOM 746 N N . GLU A 1 93 ? -1.972 1.948 -13.859 1.00 80.50 93 GLU A N 1
ATOM 747 C CA . GLU A 1 93 ? -3.105 2.809 -14.224 1.00 80.50 93 GLU A CA 1
ATOM 748 C C . GLU A 1 93 ? -4.261 2.716 -13.221 1.00 80.50 93 GLU A C 1
ATOM 750 O O . GLU A 1 93 ? -4.898 3.713 -12.885 1.00 80.50 93 GLU A O 1
ATOM 755 N N . HIS A 1 94 ? -4.510 1.515 -12.700 1.00 83.19 94 HIS A N 1
ATOM 756 C CA . HIS A 1 94 ? -5.583 1.261 -11.748 1.00 83.19 94 HIS A CA 1
ATOM 757 C C . HIS A 1 94 ? -5.175 1.596 -10.307 1.00 83.19 94 HIS A C 1
ATOM 759 O O . HIS A 1 94 ? -6.043 1.900 -9.488 1.00 83.19 94 HIS A O 1
ATOM 765 N N . MET A 1 95 ? -3.874 1.601 -9.983 1.00 84.62 95 MET A N 1
ATOM 766 C CA . MET A 1 95 ? -3.395 1.983 -8.648 1.00 84.62 95 MET A CA 1
ATOM 767 C C . MET A 1 95 ? -3.776 3.422 -8.283 1.00 84.62 95 MET A C 1
ATOM 769 O O . MET A 1 95 ? -4.073 3.688 -7.123 1.00 84.62 95 MET A O 1
ATOM 773 N N . CYS A 1 96 ? -3.842 4.340 -9.252 1.00 80.81 96 CYS A N 1
ATOM 774 C CA . CYS A 1 96 ? -4.241 5.733 -9.025 1.00 80.81 96 CYS A CA 1
ATOM 775 C C . CYS A 1 96 ? -5.624 5.875 -8.370 1.00 80.81 96 CYS A C 1
ATOM 777 O O . CYS A 1 96 ? -5.850 6.819 -7.616 1.00 80.81 96 CYS A O 1
ATOM 779 N N . VAL A 1 97 ? -6.535 4.923 -8.597 1.00 85.38 97 VAL A N 1
ATOM 780 C CA . VAL A 1 97 ? -7.871 4.931 -7.981 1.00 85.38 97 VAL A CA 1
ATOM 781 C C . VAL A 1 97 ? -7.789 4.753 -6.458 1.00 85.38 97 VAL A C 1
ATOM 783 O O . VAL A 1 97 ? -8.626 5.283 -5.733 1.00 85.38 97 VAL A O 1
ATOM 786 N N . LEU A 1 98 ? -6.741 4.092 -5.949 1.00 83.50 98 LEU A N 1
ATOM 787 C CA . LEU A 1 98 ? -6.532 3.854 -4.515 1.00 83.50 98 LEU A CA 1
ATOM 788 C C . LEU A 1 98 ? -6.250 5.140 -3.722 1.00 83.50 98 LEU A C 1
ATOM 790 O O . LEU A 1 98 ? -6.368 5.140 -2.503 1.00 83.50 98 LEU A O 1
ATOM 794 N N . VAL A 1 99 ? -5.910 6.243 -4.396 1.00 76.19 99 VAL A N 1
ATOM 795 C CA . VAL A 1 99 ? -5.744 7.569 -3.774 1.00 76.19 99 VAL A CA 1
ATOM 796 C C . VAL A 1 99 ? -7.071 8.129 -3.241 1.00 76.19 99 VAL A C 1
ATOM 798 O O . VAL A 1 99 ? -7.055 9.012 -2.383 1.00 76.19 99 VAL A O 1
ATOM 801 N N . TYR A 1 100 ? -8.201 7.621 -3.742 1.00 79.50 100 TYR A N 1
ATOM 802 C CA . TYR A 1 100 ? -9.551 8.060 -3.381 1.00 79.50 100 TYR A CA 1
ATOM 803 C C . TYR A 1 100 ? -10.235 7.188 -2.314 1.00 79.50 100 TYR A C 1
ATOM 805 O O . TYR A 1 100 ? -11.406 7.427 -2.018 1.00 79.50 100 TYR A O 1
ATOM 813 N N . LEU A 1 101 ? -9.533 6.189 -1.764 1.00 67.81 101 LEU A N 1
ATOM 814 C CA . LEU A 1 101 ? -9.958 5.447 -0.568 1.00 67.81 101 LEU A CA 1
ATOM 815 C C . LEU A 1 101 ? -9.920 6.347 0.677 1.00 67.81 101 LEU A C 1
ATOM 817 O O . LEU A 1 101 ? -10.866 6.243 1.489 1.00 67.81 101 LEU A O 1
#

Mean predicted aligned error: 7.41 Å

Foldseek 3Di:
DCLVVVVLVVVVVVLVVLVVCLVPDDDDLLLSLVSLLVSLVSVLSSCVSVVVVVVNVVSLVSNVVSLVVNVPDDPPPDDPPDPVPRPDDDDSVCSVVVNVD

Solvent-accessible surface area (backbone atoms only — not comparable to full-atom values): 6164 Å² total; per-residue (Å²): 134,44,80,83,68,65,48,61,83,62,48,53,64,48,50,54,52,50,50,54,51,58,69,69,58,81,76,61,68,61,50,50,36,50,52,46,42,56,51,36,51,56,51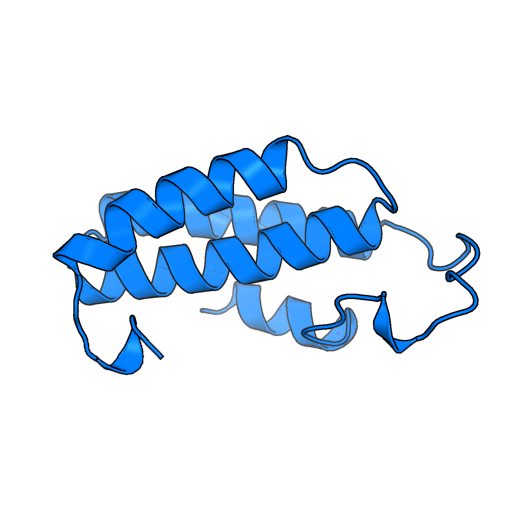,38,53,50,25,57,77,68,67,36,62,79,63,30,56,61,41,53,53,51,36,45,48,36,53,50,52,48,69,71,55,72,86,84,64,81,74,70,94,53,73,88,77,54,80,74,90,69,57,76,81,61,51,61,62,62,68,75,112

Sequence (101 aa):
MLLMERKLQEVHPLLTLCGQIVETWQGNPIQKESLRVFFLVLQVTHYLDAGQVKSVKPCLKQLQQCIQTISTLHDDEILPSNSADLFHWLPKEHMCVLVYL